Protein 4QOB (pdb70)

Nearest PDB structures (foldseek):
  4qob-assembly2_B  TM=1.012E+00  e=6.202E-13  Homo sapiens
  7e5b-assembly2_C  TM=9.188E-01  e=1.631E-07  Homo sapiens
  2n1f-assembly1_A  TM=9.005E-01  e=2.693E-07  Mus musculus
  2kn6-assembly1_A  TM=8.875E-01  e=9.175E-07  Homo sapiens
  2mpc-assembly1_A  TM=9.240E-01  e=3.245E-05  Homo sapiens

Secondary structure (DSSP, 8-state):
-HHHHHHHHHHTS-HHHHHHHHHHHTT----TT--PPPHHHHHT--HHHHHHHHHHHH-HHHHHHHHHHHHHHTT-HHHHHHHHHH-/-HHHHHHHHHHTS-HHHHHHHHHHHTT----TT--PPPHHHHHT--HHHHHHHHHHHH-HHHHHHHHHHHHHHTT-TTHHHHHHH--

Foldseek 3Di:
DLLVLQLVLLVPADVVSNLQLLVVLQVDDDDPPFDGDDSVVSVPDDSNRNSVVLCVRQNRPRSLVSSLVSCVVVVVVVSSVSSVVVD/DLLVLQLVLLVPDDVVVNLVLLVLLQVDDDDPPFDGDDSVVSVVADSNRNSVVLCVRPNRPVSLVSSLVSCVVVVHVSSVSSVVVVD

InterPro domains:
  IPR004020 DAPIN domain [PF02758] (8-81)
  IPR004020 DAPIN domain [PS50824] (1-89)
  IPR004020 DAPIN domain [SM01289] (4-87)
  IPR011029 Death-like domain superfamily [G3DSA:1.10.533.10] (1-89)
  IPR011029 Death-like domain superfamily [SSF47986] (1-87)

CATH classification: 1.10.533.10

B-factor: mean 37.68, std 18.4, range [11.7, 105.7]

Radius of gyration: 18.03 Å; Cα contacts (8 Å, |Δi|>4): 147; chains: 2; bounding box: 40×28×50 Å

Organism: Homo sapiens (NCBI:txid9606)

Sequence (174 aa):
TKREAILKVLENLTPEELKKFKMKLGTVPLREGFERIPRGALGQLDIVDLTDKLVASYYEDYAAELVVAVLRDMRMLEEAARLQRAATKREAILKVLENLTPEELKKFKMKLGTVPLREGFERIPRGALGQLDIVDLTDKLVASYYEDYAAELVVAVLRDMRMLEEAARLQRAA

Structure (mmCIF, N/CA/C/O backbone):
data_4QOB
#
_entry.id   4QOB
#
_cell.length_a   94.458
_cell.length_b   94.458
_cell.length_c   94.458
_cell.angle_alpha   90.00
_cell.angle_beta   90.00
_cell.angle_gamma   90.00
#
_symmetry.space_group_name_H-M   'P 21 3'
#
loop_
_entity.id
_entity.type
_entity.pdbx_description
1 polymer 'Pyrin domain-containing protein 1'
2 water water
#
loop_
_atom_site.group_PDB
_atom_site.id
_atom_site.type_symbol
_atom_site.label_atom_id
_atom_site.label_alt_id
_atom_site.label_comp_id
_atom_site.label_asym_id
_atom_site.label_entity_id
_atom_site.label_seq_id
_atom_site.pdbx_PDB_ins_code
_atom_site.Cartn_x
_atom_site.Cartn_y
_atom_site.Cartn_z
_atom_site.occupancy
_atom_site.B_iso_or_equiv
_atom_site.auth_seq_id
_atom_site.auth_comp_id
_atom_site.auth_asym_id
_atom_site.auth_atom_id
_atom_site.pdbx_PDB_model_num
ATOM 1 N N . THR A 1 3 ? -5.615 2.293 8.950 1.00 48.91 3 THR A N 1
ATOM 2 C CA . THR A 1 3 ? -5.969 3.638 9.503 1.00 52.00 3 THR A CA 1
ATOM 3 C C . THR A 1 3 ? -6.418 4.674 8.461 1.00 49.74 3 THR A C 1
ATOM 4 O O . THR A 1 3 ? -6.954 5.713 8.846 1.00 50.81 3 THR A O 1
ATOM 8 N N . LYS A 1 4 ? -6.243 4.405 7.167 1.00 48.66 4 LYS A N 1
ATOM 9 C CA . LYS A 1 4 ? -7.047 5.109 6.126 1.00 43.64 4 LYS A CA 1
ATOM 10 C C . LYS A 1 4 ? -8.440 4.480 5.991 1.00 36.73 4 LYS A C 1
ATOM 11 O O . LYS A 1 4 ? -9.412 5.160 5.725 1.00 38.26 4 LYS A O 1
ATOM 17 N N . ARG A 1 5 ? -8.532 3.178 6.199 1.00 31.99 5 ARG A N 1
ATOM 18 C CA . ARG A 1 5 ? -9.809 2.487 6.255 1.00 31.03 5 ARG A CA 1
ATOM 19 C C . ARG A 1 5 ? -10.774 3.055 7.328 1.00 29.07 5 ARG A C 1
ATOM 20 O O . ARG A 1 5 ? -11.926 3.335 7.043 1.00 24.57 5 ARG A O 1
ATOM 28 N N . GLU A 1 6 ? -10.270 3.255 8.545 1.00 32.37 6 GLU A N 1
ATOM 29 C CA . GLU A 1 6 ? -11.049 3.828 9.672 1.00 33.47 6 GLU A CA 1
ATOM 30 C C . GLU A 1 6 ? -11.391 5.303 9.429 1.00 28.10 6 GLU A C 1
ATOM 31 O O . GLU A 1 6 ? -12.473 5.773 9.744 1.00 28.53 6 GLU A O 1
ATOM 37 N N . ALA A 1 7 ? -10.465 6.026 8.830 1.00 26.37 7 ALA A N 1
ATOM 38 C CA . ALA A 1 7 ? -10.707 7.408 8.367 1.00 25.69 7 ALA A CA 1
ATOM 39 C C . ALA A 1 7 ? -11.871 7.557 7.377 1.00 24.78 7 ALA A C 1
ATOM 40 O O . ALA A 1 7 ? -12.738 8.420 7.533 1.00 25.73 7 ALA A O 1
ATOM 42 N N . ILE A 1 8 ? -11.904 6.713 6.361 1.00 22.95 8 ILE A N 1
ATOM 43 C CA . ILE A 1 8 ? -13.043 6.702 5.462 1.00 23.11 8 ILE A CA 1
ATOM 44 C C . ILE A 1 8 ? -14.305 6.403 6.210 1.00 23.08 8 ILE A C 1
ATOM 45 O O . ILE A 1 8 ? -15.333 7.015 5.988 1.00 22.84 8 ILE A O 1
ATOM 50 N N . LEU A 1 9 ? -14.217 5.442 7.103 1.00 26.87 9 LEU A N 1
ATOM 51 C CA . LEU A 1 9 ? -15.394 4.954 7.844 1.00 30.84 9 LEU A CA 1
ATOM 52 C C . LEU A 1 9 ? -16.019 6.046 8.697 1.00 33.53 9 LEU A C 1
ATOM 53 O O . LEU A 1 9 ? -17.221 6.279 8.665 1.00 28.88 9 LEU A O 1
ATOM 58 N N . LYS A 1 10 ? -15.165 6.705 9.471 1.00 39.36 10 LYS A N 1
ATOM 59 C CA . LYS A 1 10 ? -15.615 7.738 10.381 1.00 45.85 10 LYS A CA 1
ATOM 60 C C . LYS A 1 10 ? -16.350 8.783 9.575 1.00 42.41 10 LYS A C 1
ATOM 61 O O . LYS A 1 10 ? -17.524 9.099 9.817 1.00 41.13 10 LYS A O 1
ATOM 67 N N . VAL A 1 11 ? -15.662 9.271 8.559 1.00 38.95 11 VAL A N 1
ATOM 68 C CA . VAL A 1 11 ? -16.191 10.355 7.778 1.00 37.04 11 VAL A CA 1
ATOM 69 C C . VAL A 1 11 ? -17.508 9.977 7.138 1.00 36.53 11 VAL A C 1
ATOM 70 O O . VAL A 1 11 ? -18.422 10.772 7.106 1.00 39.59 11 VAL A O 1
ATOM 74 N N . LEU A 1 12 ? -17.618 8.759 6.638 1.00 36.64 12 LEU A N 1
ATOM 75 C CA . LEU A 1 12 ? -18.875 8.325 6.052 1.00 37.41 12 LEU A CA 1
ATOM 76 C C . LEU A 1 12 ? -19.993 8.252 7.084 1.00 38.84 12 LEU A C 1
ATOM 77 O O . LEU A 1 12 ? -21.170 8.482 6.769 1.00 36.52 12 LEU A O 1
ATOM 82 N N . GLU A 1 13 ? -19.616 7.901 8.310 1.00 42.40 13 GLU A N 1
ATOM 83 C CA . GLU A 1 13 ? -20.569 7.712 9.386 1.00 44.84 13 GLU A CA 1
ATOM 84 C C . GLU A 1 13 ? -21.145 9.059 9.822 1.00 45.33 13 GLU A C 1
ATOM 85 O O . GLU A 1 13 ? -22.289 9.115 10.248 1.00 40.29 13 GLU A O 1
ATOM 91 N N . ASN A 1 14 ? -20.362 10.136 9.671 1.00 44.82 14 ASN A N 1
ATOM 92 C CA . ASN A 1 14 ? -20.868 11.513 9.831 1.00 43.59 14 ASN A CA 1
ATOM 93 C C . ASN A 1 14 ? -21.915 11.981 8.821 1.00 41.03 14 ASN A C 1
ATOM 94 O O . ASN A 1 14 ? -22.330 13.110 8.900 1.00 42.11 14 ASN A O 1
ATOM 99 N N . LEU A 1 15 ? -22.321 11.188 7.845 1.00 41.68 15 LEU A N 1
ATOM 100 C CA . LEU A 1 15 ? -23.206 11.732 6.818 1.00 42.48 15 LEU A CA 1
ATOM 101 C C . LEU A 1 15 ? -24.626 11.454 7.187 1.00 41.20 15 LEU A C 1
ATOM 102 O O . LEU A 1 15 ? -24.911 10.398 7.680 1.00 40.25 15 LEU A O 1
ATOM 107 N N . THR A 1 16 ? -25.526 12.382 6.902 1.00 44.30 16 THR A N 1
ATOM 108 C CA . THR A 1 16 ? -26.946 12.119 7.114 1.00 49.45 16 THR A CA 1
ATOM 109 C C . THR A 1 16 ? -27.246 11.042 6.109 1.00 48.24 16 THR A C 1
ATOM 110 O O . THR A 1 16 ? -26.525 10.922 5.145 1.00 45.11 16 THR A O 1
ATOM 114 N N . PRO A 1 17 ? -28.301 10.246 6.328 1.00 52.64 17 PRO A N 1
ATOM 115 C CA . PRO A 1 17 ? -28.568 9.161 5.360 1.00 54.23 17 PRO A CA 1
ATOM 116 C C . PRO A 1 17 ? -28.941 9.683 3.972 1.00 57.10 17 PRO A C 1
ATOM 117 O O . PRO A 1 17 ? -28.945 8.922 2.987 1.00 54.71 17 PRO A O 1
ATOM 121 N N . GLU A 1 18 ? -29.258 10.972 3.899 1.00 57.56 18 GLU A N 1
ATOM 122 C CA . GLU A 1 18 ? -29.581 11.591 2.629 1.00 63.45 18 GLU A CA 1
ATOM 123 C C . GLU A 1 18 ? -28.272 11.974 1.977 1.00 56.49 18 GLU A C 1
ATOM 124 O O . GLU A 1 18 ? -28.066 11.783 0.794 1.00 51.23 18 GLU A O 1
ATOM 130 N N . GLU A 1 19 ? -27.368 12.505 2.779 1.00 54.22 19 GLU A N 1
ATOM 131 C CA . GLU A 1 19 ? -26.058 12.851 2.287 1.00 54.37 19 GLU A CA 1
ATOM 132 C C . GLU A 1 19 ? -25.314 11.605 1.804 1.00 57.04 19 GLU A C 1
ATOM 133 O O . GLU A 1 19 ? -24.410 11.695 0.971 1.00 57.05 19 GLU A O 1
ATOM 139 N N . LEU A 1 20 ? -25.714 10.446 2.323 1.00 54.29 20 LEU A N 1
ATOM 140 C CA . LEU A 1 20 ? -25.050 9.203 2.022 1.00 49.17 20 LEU A CA 1
ATOM 141 C C . LEU A 1 20 ? -25.537 8.716 0.690 1.00 46.75 20 LEU A C 1
ATOM 142 O O . LEU A 1 20 ? -24.750 8.578 -0.222 1.00 53.69 20 LEU A O 1
ATOM 147 N N . LYS A 1 21 ? -26.831 8.486 0.551 1.00 46.02 21 LYS A N 1
ATOM 148 C CA . LYS A 1 21 ? -27.350 8.061 -0.733 1.00 46.75 21 LYS A CA 1
ATOM 149 C C . LYS A 1 21 ? -26.725 8.907 -1.839 1.00 44.74 21 LYS A C 1
ATOM 150 O O . LYS A 1 21 ? -26.333 8.385 -2.880 1.00 44.14 21 LYS A O 1
ATOM 156 N N . LYS A 1 22 ? -26.598 10.208 -1.612 1.00 42.46 22 LYS A N 1
ATOM 157 C CA . LYS A 1 22 ? -26.099 11.069 -2.665 1.00 45.20 22 LYS A CA 1
ATOM 158 C C . LYS A 1 22 ? -24.642 10.741 -2.933 1.00 40.65 22 LYS A C 1
ATOM 159 O O . LYS A 1 22 ? -24.237 10.620 -4.084 1.00 39.72 22 LYS A O 1
ATOM 165 N N . PHE A 1 23 ? -23.877 10.575 -1.857 1.00 36.87 23 PHE A N 1
ATOM 166 C CA . PHE A 1 23 ? -22.478 10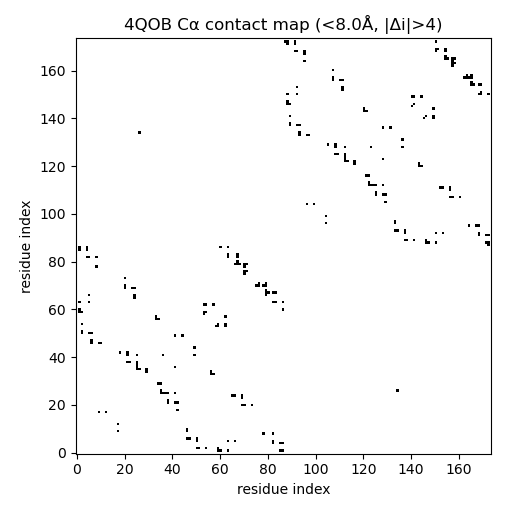.226 -1.941 1.00 32.79 23 PHE A CA 1
ATOM 167 C C . PHE A 1 23 ? -22.285 8.930 -2.710 1.00 34.58 23 PHE A C 1
ATOM 168 O O . PHE A 1 23 ? -21.440 8.839 -3.595 1.00 30.86 23 PHE A O 1
ATOM 176 N N . LYS A 1 24 ? -23.064 7.926 -2.346 1.00 34.01 24 LYS A N 1
ATOM 177 C CA . LYS A 1 24 ? -22.986 6.663 -3.015 1.00 38.31 24 LYS A CA 1
ATOM 178 C C . LYS A 1 24 ? -23.371 6.795 -4.463 1.00 39.88 24 LYS A C 1
ATOM 179 O O . LYS A 1 24 ? -22.777 6.163 -5.337 1.00 41.20 24 LYS A O 1
ATOM 185 N N . MET A 1 25 ? -24.381 7.604 -4.737 1.00 43.55 25 MET A N 1
ATOM 186 C CA . MET A 1 25 ? -24.903 7.636 -6.088 1.00 42.57 25 MET A CA 1
ATOM 187 C C . MET A 1 25 ? -23.867 8.260 -6.976 1.00 39.44 25 MET A C 1
ATOM 188 O O . MET A 1 25 ? -23.586 7.757 -8.058 1.00 34.12 25 MET A O 1
ATOM 193 N N . LYS A 1 26 ? -23.219 9.312 -6.508 1.00 38.69 26 LYS A N 1
ATOM 194 C CA . LYS A 1 26 ? -22.257 9.919 -7.395 1.00 39.44 26 LYS A CA 1
ATOM 195 C C . LYS A 1 26 ? -20.872 9.254 -7.454 1.00 35.97 26 LYS A C 1
ATOM 196 O O . LYS A 1 26 ? -20.198 9.290 -8.475 1.00 36.78 26 LYS A O 1
ATOM 202 N N . LEU A 1 27 ? -20.479 8.574 -6.408 1.00 35.86 27 LEU A N 1
ATOM 203 C CA . LEU A 1 27 ? -19.275 7.758 -6.465 1.00 35.59 27 LEU A CA 1
ATOM 204 C C . LEU A 1 27 ? -19.398 6.710 -7.549 1.00 32.72 27 LEU A C 1
ATOM 205 O O . LEU A 1 27 ? -18.425 6.359 -8.206 1.00 33.55 27 LEU A O 1
ATOM 210 N N . GLY A 1 28 ? -20.605 6.213 -7.735 1.00 27.64 28 GLY A N 1
ATOM 211 C CA . GLY A 1 28 ? -20.829 5.221 -8.741 1.00 24.44 28 GLY A CA 1
ATOM 212 C C . GLY A 1 28 ? -20.727 5.741 -10.143 1.00 22.40 28 GLY A C 1
ATOM 213 O O . GLY A 1 28 ? -20.879 4.978 -11.071 1.00 24.33 28 GLY A O 1
ATOM 214 N N . THR A 1 29 ? -20.479 7.023 -10.342 1.00 19.72 29 THR A N 1
ATOM 215 C CA . THR A 1 29 ? -20.272 7.500 -11.704 1.00 18.85 29 THR A CA 1
ATOM 216 C C . THR A 1 29 ? -18.870 8.050 -11.956 1.00 18.09 29 THR A C 1
ATOM 217 O O . THR A 1 29 ? -18.582 8.573 -13.018 1.00 19.09 29 THR A O 1
ATOM 221 N N . VAL A 1 30 ? -17.994 7.967 -10.984 1.00 16.70 30 VAL A N 1
ATOM 222 C CA . VAL A 1 30 ? -16.735 8.574 -11.149 1.00 16.18 30 VAL A CA 1
ATOM 223 C C . VAL A 1 30 ? -15.915 7.720 -12.089 1.00 16.62 30 VAL A C 1
ATOM 224 O O . VAL A 1 30 ? -15.867 6.507 -11.944 1.00 16.40 30 VAL A O 1
ATOM 228 N N . PRO A 1 31 ? -15.262 8.354 -13.067 1.00 16.86 31 PRO A N 1
ATOM 229 C CA . PRO A 1 31 ? -14.386 7.545 -13.918 1.00 16.40 31 PRO A CA 1
ATOM 230 C C . PRO A 1 31 ? -13.123 7.150 -13.166 1.00 15.90 31 PRO A C 1
ATOM 231 O O . PRO A 1 31 ? -12.687 7.863 -12.264 1.00 15.26 31 PRO A O 1
ATOM 235 N N . LEU A 1 32 ? -12.531 6.034 -13.573 1.00 15.34 32 LEU A N 1
ATOM 236 C CA . LEU A 1 32 ? -11.461 5.390 -12.818 1.00 14.23 32 LEU A CA 1
ATOM 237 C C . LEU A 1 32 ? -10.228 5.168 -13.665 1.00 13.80 32 LEU A C 1
ATOM 238 O O . LEU A 1 32 ? -10.320 4.985 -14.870 1.00 13.74 32 LEU A O 1
ATOM 243 N N . ARG A 1 33 ? -9.075 5.173 -13.010 1.00 13.61 33 ARG A N 1
ATOM 244 C CA . ARG A 1 33 ? -7.835 4.797 -13.619 1.00 13.81 33 ARG A CA 1
ATOM 245 C C . ARG A 1 33 ? -7.980 3.460 -14.272 1.00 13.97 33 ARG A C 1
ATOM 246 O O . ARG A 1 33 ? -8.714 2.604 -13.813 1.00 14.96 33 ARG A O 1
ATOM 254 N N . GLU A 1 34 ? -7.285 3.294 -15.367 1.00 14.36 34 GLU A N 1
ATOM 255 C CA . GLU A 1 34 ? -7.220 2.038 -16.073 1.00 14.99 34 GLU A CA 1
ATOM 256 C C . GLU A 1 34 ? -6.845 0.874 -15.183 1.00 14.40 34 GLU A C 1
ATOM 257 O O . GLU A 1 34 ? -5.835 0.907 -14.448 1.00 13.35 34 GLU A O 1
ATOM 263 N N . GLY A 1 35 ? -7.623 -0.188 -15.339 1.00 14.59 35 GLY A N 1
ATOM 264 C CA . GLY A 1 35 ? -7.400 -1.454 -14.667 1.00 15.16 35 GLY A CA 1
ATOM 265 C C . GLY A 1 35 ? -8.310 -1.611 -13.457 1.00 16.82 35 GLY A C 1
ATOM 266 O O . GLY A 1 35 ? -8.294 -2.649 -12.789 1.00 16.47 35 GLY A O 1
ATOM 267 N N . PHE A 1 36 ? -9.079 -0.567 -13.141 1.00 18.17 36 PHE A N 1
ATOM 268 C CA . PHE A 1 36 ? -10.012 -0.641 -12.055 1.00 19.33 36 PHE A CA 1
ATOM 269 C C . PHE A 1 36 ? -11.390 -0.644 -12.617 1.00 22.37 36 PHE A C 1
ATOM 270 O O . 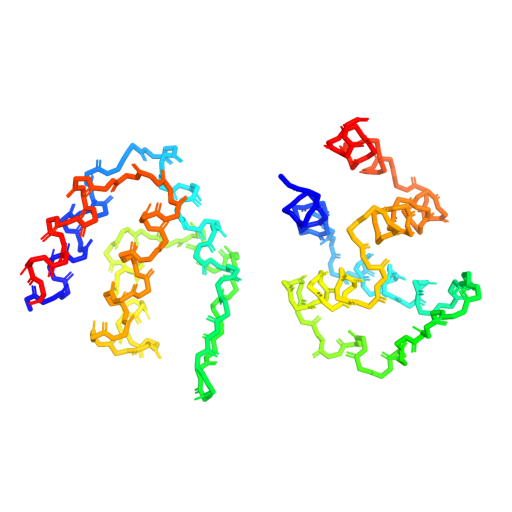PHE A 1 36 ? -11.632 -0.069 -13.674 1.00 24.15 36 PHE A O 1
ATOM 278 N N . GLU A 1 37 ? -12.297 -1.273 -11.888 1.00 26.90 37 GLU A N 1
ATOM 279 C CA . GLU A 1 37 ? -13.660 -1.468 -12.348 1.00 29.99 37 GLU A CA 1
ATOM 280 C C . GLU A 1 37 ? -14.669 -0.745 -11.445 1.00 27.25 37 GLU A C 1
ATOM 281 O O . GLU A 1 37 ? -14.471 -0.652 -10.228 1.00 23.42 37 GLU A O 1
ATOM 287 N N . ARG A 1 38 ? -15.730 -0.197 -12.045 1.00 26.22 38 ARG A N 1
ATOM 288 C CA . ARG A 1 38 ? -16.789 0.386 -11.255 1.00 25.35 38 ARG A CA 1
ATOM 289 C C . ARG A 1 38 ? -17.545 -0.707 -10.590 1.00 26.15 38 ARG A C 1
ATOM 290 O O . ARG A 1 38 ? -17.596 -1.831 -11.062 1.00 27.83 38 ARG A O 1
ATOM 298 N N . ILE A 1 39 ? -18.084 -0.368 -9.442 1.00 27.40 39 ILE A N 1
ATOM 299 C CA . ILE A 1 39 ? -19.013 -1.202 -8.741 1.00 27.38 39 ILE A CA 1
ATOM 300 C C . ILE A 1 39 ? -20.384 -0.763 -9.180 1.00 26.77 39 ILE A C 1
ATOM 301 O O . ILE A 1 39 ? -20.709 0.394 -9.096 1.00 24.29 39 ILE A O 1
ATOM 306 N N . PRO A 1 40 ? -21.186 -1.687 -9.672 1.00 31.92 40 PRO A N 1
ATOM 307 C CA . PRO A 1 40 ? -22.533 -1.257 -10.058 1.00 35.52 40 PRO A CA 1
ATOM 308 C C . PRO A 1 40 ? -23.322 -0.615 -8.889 1.00 40.96 40 PRO A C 1
ATOM 309 O O . PRO A 1 40 ? -23.276 -1.112 -7.745 1.00 40.87 40 PRO A O 1
ATOM 313 N N . ARG A 1 41 ? -24.026 0.483 -9.208 1.00 45.39 41 ARG A N 1
ATOM 314 C CA . ARG A 1 41 ? -24.852 1.267 -8.263 1.00 46.16 41 ARG A CA 1
ATOM 315 C C . ARG A 1 41 ? -25.866 0.470 -7.413 1.00 45.93 41 ARG A C 1
ATOM 316 O O . ARG A 1 41 ? -26.194 0.878 -6.285 1.00 45.94 41 ARG A O 1
ATOM 324 N N . GLY A 1 42 ? -26.344 -0.648 -7.944 1.00 43.49 42 GLY A N 1
ATOM 325 C CA . GLY A 1 42 ? -27.265 -1.511 -7.222 1.00 47.17 42 GLY A CA 1
ATOM 326 C C . GLY A 1 42 ? -26.579 -2.202 -6.075 1.00 51.26 42 GLY A C 1
ATOM 327 O O . GLY A 1 42 ? -27.012 -2.119 -4.915 1.00 56.40 42 GLY A O 1
ATOM 328 N N . ALA A 1 43 ? -25.493 -2.889 -6.402 1.00 52.54 43 ALA A N 1
ATOM 329 C CA . ALA A 1 43 ? -24.661 -3.548 -5.406 1.00 47.38 43 ALA A CA 1
ATOM 330 C C . ALA A 1 43 ? -24.237 -2.520 -4.354 1.00 44.44 43 ALA A C 1
ATOM 331 O O . ALA A 1 43 ? -24.259 -2.753 -3.149 1.00 42.42 43 ALA A O 1
ATOM 333 N N . LEU A 1 44 ? -23.891 -1.351 -4.843 1.00 41.88 44 LEU A N 1
ATOM 334 C CA . LEU A 1 44 ? -23.472 -0.280 -3.982 1.00 43.23 44 LEU A CA 1
ATOM 335 C C . LEU A 1 44 ? -24.538 0.058 -2.946 1.00 41.80 44 LEU A C 1
ATOM 336 O O . LEU A 1 44 ? -24.219 0.291 -1.786 1.00 40.53 44 LEU A O 1
ATOM 341 N N . GLY A 1 45 ? -25.799 0.055 -3.375 1.00 43.64 45 GLY A N 1
ATOM 342 C CA . GLY A 1 45 ? -26.909 0.562 -2.575 1.00 40.67 45 GLY A CA 1
A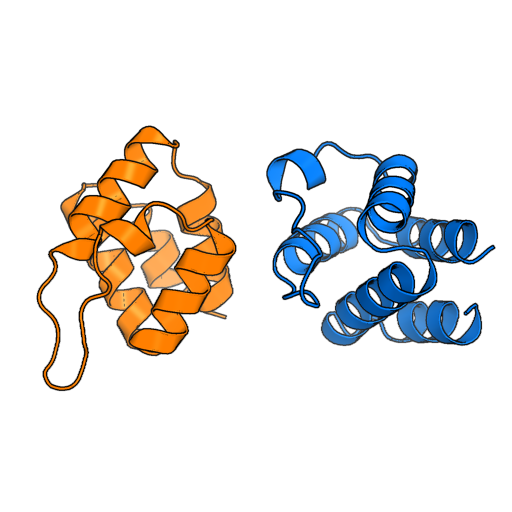TOM 343 C C . GLY A 1 45 ? -27.247 -0.321 -1.403 1.00 39.26 45 GLY A C 1
ATOM 344 O O . GLY A 1 45 ? -27.522 0.154 -0.323 1.00 39.57 45 GLY A O 1
ATOM 345 N N . GLN A 1 46 ? -27.207 -1.618 -1.602 1.00 40.06 46 GLN A N 1
ATOM 346 C CA . GLN A 1 46 ? -27.428 -2.511 -0.494 1.00 42.70 46 GLN A CA 1
ATOM 347 C C . GLN A 1 46 ? -26.145 -2.814 0.299 1.00 40.43 46 GLN A C 1
ATOM 348 O O . GLN A 1 46 ? -25.920 -3.938 0.704 1.00 39.52 46 GLN A O 1
ATOM 354 N N . LEU A 1 47 ? -25.305 -1.810 0.532 1.00 39.77 47 LEU A N 1
ATOM 355 C CA . LEU A 1 47 ? -24.083 -1.996 1.336 1.00 37.75 47 LEU A CA 1
ATOM 356 C C . LEU A 1 47 ? -24.112 -1.045 2.521 1.00 36.11 47 LEU A C 1
ATOM 357 O O . LEU A 1 47 ? -24.262 0.165 2.344 1.00 35.10 47 LEU A O 1
ATOM 362 N N . ASP A 1 48 ? -23.963 -1.586 3.720 1.00 32.93 48 ASP A N 1
ATOM 363 C CA . ASP A 1 48 ? -23.765 -0.756 4.893 1.00 34.20 48 ASP A CA 1
ATOM 364 C C . ASP A 1 48 ? -22.401 -0.035 4.851 1.00 31.18 48 ASP A C 1
ATOM 365 O O . ASP A 1 48 ? -21.520 -0.337 4.051 1.00 30.09 48 ASP A O 1
ATOM 370 N N . ILE A 1 49 ? -22.229 0.887 5.775 1.00 29.79 49 ILE A N 1
ATOM 371 C CA . ILE A 1 49 ? -21.120 1.804 5.743 1.00 30.33 49 ILE A CA 1
ATOM 372 C C . ILE A 1 49 ? -19.797 1.073 5.795 1.00 27.91 49 ILE A C 1
ATOM 373 O O . ILE A 1 49 ? -18.820 1.495 5.200 1.00 27.11 49 ILE A O 1
ATOM 378 N N . VAL A 1 50 ? -19.765 -0.005 6.551 1.00 26.02 50 VAL A N 1
ATOM 379 C CA . VAL A 1 50 ? -18.521 -0.666 6.853 1.00 23.77 50 VAL A CA 1
ATOM 380 C C . VAL A 1 50 ? -18.147 -1.468 5.625 1.00 23.03 50 VAL A C 1
ATOM 381 O O . VAL A 1 50 ? -16.988 -1.470 5.229 1.00 21.33 50 VAL A O 1
ATOM 385 N N . ASP A 1 51 ? -19.136 -2.157 5.053 1.00 21.98 51 ASP A N 1
ATOM 386 C CA . ASP A 1 51 ? -18.910 -2.942 3.864 1.00 23.33 51 ASP A CA 1
ATOM 387 C C . ASP A 1 51 ? -18.624 -2.061 2.669 1.00 22.75 51 ASP A C 1
ATOM 388 O O . ASP A 1 51 ? -17.869 -2.402 1.803 1.00 24.90 51 ASP A O 1
ATOM 393 N N . LEU A 1 52 ? -19.252 -0.916 2.616 1.00 23.78 52 LEU A N 1
ATOM 394 C CA . LEU A 1 52 ? -18.975 0.036 1.589 1.00 23.69 52 LEU A CA 1
ATOM 395 C C . LEU A 1 52 ? -17.516 0.421 1.695 1.00 22.07 52 LEU A C 1
ATOM 396 O O . LEU A 1 52 ? -16.797 0.458 0.740 1.00 23.76 52 LEU A O 1
ATOM 401 N N . THR A 1 53 ? -17.068 0.703 2.893 1.00 20.40 53 THR A N 1
ATOM 402 C CA . THR A 1 53 ? -15.733 1.185 3.071 1.00 19.20 53 THR A CA 1
ATOM 403 C C . THR A 1 53 ? -14.726 0.145 2.620 1.00 17.85 53 THR A C 1
ATOM 404 O O . THR A 1 53 ? -13.868 0.433 1.804 1.00 17.19 53 THR A O 1
ATOM 408 N N . ASP A 1 54 ? -14.891 -1.074 3.097 1.00 17.00 54 ASP A N 1
ATOM 409 C CA . ASP A 1 54 ? -14.034 -2.186 2.723 1.00 16.79 54 ASP A CA 1
ATOM 410 C C . ASP A 1 54 ? -14.075 -2.520 1.275 1.00 16.30 54 ASP A C 1
ATOM 411 O O . ASP A 1 54 ? -13.051 -2.835 0.671 1.00 14.98 54 ASP A O 1
ATOM 416 N N . LYS A 1 55 ? -15.261 -2.471 0.710 1.00 15.91 55 LYS A N 1
ATOM 417 C CA . LYS A 1 55 ? -15.378 -2.785 -0.678 1.00 16.60 55 LYS A CA 1
ATOM 418 C C . LYS A 1 55 ? -14.585 -1.780 -1.517 1.00 16.68 55 LYS A C 1
ATOM 419 O O . LYS A 1 55 ? -13.934 -2.164 -2.499 1.00 16.42 55 LYS A O 1
ATOM 425 N N . LEU A 1 56 ? -14.604 -0.502 -1.139 1.00 15.84 56 LEU A N 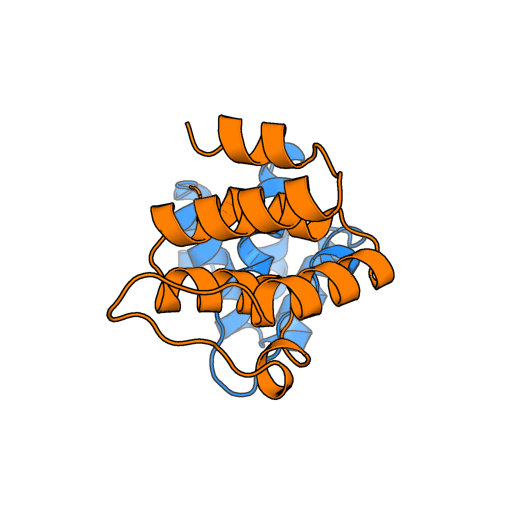1
ATOM 426 C CA . LEU A 1 56 ? -13.803 0.460 -1.880 1.00 16.00 56 LEU A CA 1
ATOM 427 C C . LEU A 1 56 ? -12.338 0.185 -1.770 1.00 16.07 56 LEU A C 1
ATOM 428 O O . LEU A 1 56 ? -11.617 0.258 -2.764 1.00 16.39 56 LEU A O 1
ATOM 433 N N . VAL A 1 57 ? -11.894 -0.082 -0.547 1.00 15.93 57 VAL A N 1
ATOM 434 C CA . VAL A 1 57 ? -10.510 -0.400 -0.305 1.00 15.69 57 VAL A CA 1
ATOM 435 C C . VAL A 1 57 ? -10.111 -1.715 -1.022 1.00 15.55 57 VAL A C 1
ATOM 436 O O . VAL A 1 57 ? -9.016 -1.840 -1.464 1.00 15.64 57 VAL A O 1
ATOM 440 N N . ALA A 1 58 ? -10.991 -2.701 -1.116 1.00 15.86 58 ALA A N 1
ATOM 441 C CA . ALA A 1 58 ? -10.650 -3.935 -1.825 1.00 15.85 58 ALA A CA 1
ATOM 442 C C . ALA A 1 58 ? -10.545 -3.634 -3.295 1.00 16.02 58 ALA A C 1
ATOM 443 O O . ALA A 1 58 ? -9.674 -4.177 -3.954 1.00 15.36 58 ALA A O 1
ATOM 445 N N . SER A 1 59 ? -11.443 -2.804 -3.810 1.00 16.15 59 SER A N 1
ATOM 446 C CA . SER A 1 59 ? -11.480 -2.574 -5.241 1.00 17.35 59 SER A CA 1
ATOM 447 C C . SER A 1 59 ? -10.339 -1.677 -5.745 1.00 18.01 59 SER A C 1
ATOM 448 O O . SER A 1 59 ? -9.724 -1.956 -6.796 1.00 19.05 59 SER A O 1
ATOM 451 N N . TYR A 1 60 ? -10.069 -0.614 -4.994 1.00 16.99 60 TYR A N 1
ATOM 452 C CA . TYR A 1 60 ? -9.207 0.474 -5.451 1.00 16.41 60 TYR A CA 1
ATOM 453 C C . TYR A 1 60 ? -7.922 0.660 -4.673 1.00 16.59 60 TYR A C 1
ATOM 454 O O . TYR A 1 60 ? -7.093 1.416 -5.073 1.00 15.58 60 TYR A O 1
ATOM 463 N N . TYR A 1 61 ? -7.751 -0.068 -3.577 1.00 19.21 61 TYR A N 1
ATOM 464 C CA . TYR A 1 61 ? -6.640 0.094 -2.623 1.00 20.93 61 TYR A CA 1
ATOM 465 C C . TYR A 1 61 ? -6.802 1.367 -1.805 1.00 21.29 61 TYR A C 1
ATOM 466 O O . TYR A 1 61 ? -7.541 2.276 -2.165 1.00 21.95 61 TYR A O 1
ATOM 475 N N . GLU A 1 62 ? -6.082 1.421 -0.703 1.00 22.96 62 GLU A N 1
ATOM 476 C CA . GLU A 1 62 ? -6.372 2.355 0.368 1.00 25.07 62 GLU A CA 1
ATOM 477 C C . GLU A 1 62 ? -6.178 3.809 -0.072 1.00 22.46 62 GLU A C 1
ATOM 478 O O . GLU A 1 62 ? -6.993 4.656 0.230 1.00 18.96 62 GLU A O 1
ATOM 484 N N . ASP A 1 63 ? -5.105 4.077 -0.804 1.00 23.46 63 ASP A N 1
ATOM 485 C CA . ASP A 1 63 ? -4.764 5.451 -1.151 1.00 24.46 63 ASP A CA 1
ATOM 486 C C . ASP A 1 63 ? -5.749 6.010 -2.171 1.00 22.31 63 ASP A C 1
ATOM 487 O O . ASP A 1 63 ? -6.409 7.047 -1.930 1.00 20.70 63 ASP A O 1
ATOM 492 N N . TYR A 1 64 ? -5.942 5.244 -3.243 1.00 19.59 64 TYR A N 1
ATOM 493 C CA . TYR A 1 64 ? -6.890 5.600 -4.285 1.00 18.16 64 TYR A CA 1
ATOM 494 C C . TYR A 1 64 ? -8.310 5.714 -3.773 1.00 18.15 64 TYR A C 1
ATOM 495 O O . TYR A 1 64 ? -9.066 6.604 -4.159 1.00 18.47 64 TYR A O 1
ATOM 504 N N . ALA A 1 65 ? -8.682 4.794 -2.908 1.00 18.09 65 ALA A N 1
ATOM 505 C CA . ALA A 1 65 ? -10.012 4.788 -2.393 1.00 18.14 65 ALA A CA 1
ATOM 506 C C . ALA A 1 65 ? -10.237 6.099 -1.615 1.00 18.86 65 ALA A C 1
ATOM 507 O O . ALA A 1 65 ? -11.308 6.695 -1.665 1.00 18.25 65 ALA A O 1
ATOM 509 N N . ALA A 1 66 ? -9.211 6.562 -0.916 1.00 19.55 66 ALA A N 1
ATOM 510 C CA . ALA A 1 66 ? -9.354 7.775 -0.158 1.00 20.91 66 ALA A CA 1
ATOM 511 C C . ALA A 1 66 ? -9.400 8.960 -1.093 1.00 22.15 66 ALA A C 1
ATOM 512 O O . ALA A 1 66 ? -10.202 9.861 -0.910 1.00 22.86 66 ALA A O 1
ATOM 514 N N . GLU A 1 67 ? -8.568 8.947 -2.125 1.00 22.91 67 GLU A N 1
ATOM 515 C CA . GLU A 1 67 ? -8.631 10.008 -3.128 1.00 23.55 67 GLU A CA 1
ATOM 516 C C . GLU A 1 67 ? -10.013 10.090 -3.739 1.00 21.83 67 GLU A C 1
ATOM 517 O O . GLU A 1 67 ? -10.616 11.162 -3.842 1.00 21.82 67 GLU A O 1
ATOM 523 N N . LEU A 1 68 ? -10.537 8.951 -4.108 1.00 18.49 68 LEU A N 1
ATOM 524 C CA . LEU A 1 68 ? -11.825 8.952 -4.671 1.00 18.01 68 LEU A CA 1
ATOM 525 C C . LEU A 1 68 ? -12.844 9.633 -3.757 1.00 19.02 68 LEU A C 1
ATOM 526 O O . LEU A 1 68 ? -13.625 10.482 -4.194 1.00 18.70 68 LEU A O 1
ATOM 531 N N . VAL A 1 69 ? -12.822 9.252 -2.483 1.00 19.92 69 VAL A N 1
ATOM 532 C CA . VAL A 1 69 ? -13.822 9.689 -1.505 1.00 19.93 69 VAL A CA 1
ATOM 533 C C . VAL A 1 69 ? -13.756 11.194 -1.275 1.00 19.64 69 VAL A C 1
ATOM 534 O O . VAL A 1 69 ? -14.751 11.902 -1.298 1.00 17.67 69 VAL A O 1
ATOM 538 N N . VAL A 1 70 ? -12.534 11.658 -1.073 1.00 20.06 70 VAL A N 1
ATOM 539 C CA . VAL A 1 70 ? -12.264 13.047 -0.951 1.00 21.39 70 VAL A CA 1
ATOM 540 C C . VAL A 1 70 ? -12.868 13.763 -2.126 1.00 23.14 70 VAL A C 1
ATOM 541 O O . VAL A 1 70 ? -13.504 14.775 -1.975 1.00 25.69 70 VAL A O 1
ATOM 545 N N . ALA A 1 71 ? -12.656 13.221 -3.310 1.00 24.43 71 ALA A N 1
ATOM 546 C CA . ALA A 1 71 ? -13.009 13.914 -4.505 1.00 23.53 71 ALA A CA 1
ATOM 547 C C . ALA A 1 71 ? -14.509 13.919 -4.556 1.00 24.32 71 ALA A C 1
ATOM 548 O O . ALA A 1 71 ? -15.092 1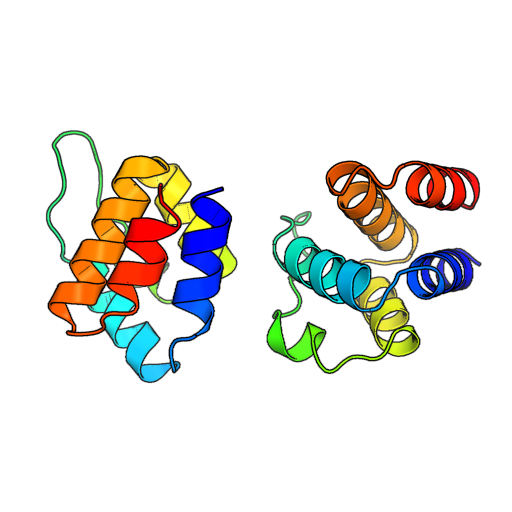4.956 -4.851 1.00 27.37 71 ALA A O 1
ATOM 550 N N . VAL A 1 72 ? -15.159 12.821 -4.222 1.00 22.35 72 VAL A N 1
ATOM 551 C CA . VAL A 1 72 ? -16.606 12.849 -4.332 1.00 23.71 72 VAL A CA 1
ATOM 552 C C . VAL A 1 72 ? -17.196 13.789 -3.295 1.00 28.20 72 VAL A C 1
ATOM 553 O O . VAL A 1 72 ? -18.207 14.442 -3.556 1.00 28.74 72 VAL A O 1
ATOM 557 N N . LEU A 1 73 ? -16.556 13.873 -2.130 1.00 31.07 73 LEU A N 1
ATOM 558 C CA . LEU A 1 73 ? -16.949 14.868 -1.141 1.00 33.02 73 LEU A CA 1
ATOM 559 C C . LEU A 1 73 ? -16.745 16.296 -1.646 1.00 36.76 73 LEU A C 1
ATOM 560 O O . LEU A 1 73 ? -17.722 17.020 -1.743 1.00 41.04 73 LEU A O 1
ATOM 565 N N . ARG A 1 74 ? -15.517 16.700 -1.983 1.00 37.30 74 ARG A N 1
ATOM 566 C CA . ARG A 1 74 ? -15.283 18.043 -2.577 1.00 38.13 74 ARG A CA 1
ATOM 567 C C . ARG A 1 74 ? -16.334 18.376 -3.642 1.00 39.93 74 ARG A C 1
ATOM 568 O O . ARG A 1 74 ? -16.968 19.418 -3.610 1.00 42.16 74 ARG A O 1
ATOM 576 N N . ASP A 1 75 ? -16.572 17.454 -4.545 1.00 39.27 75 ASP A N 1
ATOM 577 C CA . ASP A 1 75 ? -17.591 17.630 -5.539 1.00 40.17 75 ASP A CA 1
ATOM 578 C C . ASP A 1 75 ? -18.930 17.821 -4.852 1.00 42.82 75 ASP A C 1
ATOM 579 O O . ASP A 1 75 ? -19.791 18.464 -5.390 1.00 42.71 75 ASP A O 1
ATOM 584 N N . MET A 1 76 ? -19.134 17.233 -3.676 1.00 48.22 76 MET A N 1
ATOM 585 C CA . MET A 1 76 ? -20.352 17.522 -2.868 1.00 52.28 76 MET A CA 1
ATOM 586 C C . MET A 1 76 ? -20.295 18.845 -2.068 1.00 54.33 76 MET A C 1
ATOM 587 O O . MET A 1 76 ? -21.242 19.184 -1.364 1.00 51.54 76 MET A O 1
ATOM 592 N N . ARG A 1 77 ? -19.171 19.551 -2.139 1.00 57.47 77 ARG A N 1
ATOM 593 C CA . ARG A 1 77 ? -18.957 20.787 -1.382 1.00 67.16 77 ARG A CA 1
ATOM 594 C C . ARG A 1 77 ? -18.930 20.551 0.139 1.00 60.21 77 ARG A C 1
ATOM 595 O O . ARG A 1 77 ? -18.907 21.489 0.916 1.00 61.75 77 ARG A O 1
ATOM 603 N N . MET A 1 78 ? -18.879 19.294 0.557 1.00 55.34 78 MET A N 1
ATOM 604 C CA . MET A 1 78 ? -18.689 18.968 1.960 1.00 53.27 78 MET A CA 1
ATOM 605 C C . MET A 1 78 ? -17.215 18.991 2.322 1.00 57.17 78 MET A C 1
ATOM 606 O O . MET A 1 78 ? -16.631 17.959 2.619 1.00 58.34 78 MET A O 1
ATOM 611 N N . LEU A 1 79 ? -16.609 20.170 2.317 1.00 60.46 79 LEU A N 1
ATOM 612 C CA . LEU A 1 79 ? -15.145 20.245 2.364 1.00 62.19 79 LEU A CA 1
ATOM 613 C C . LEU A 1 79 ? -14.515 20.280 3.774 1.00 60.14 79 LEU A C 1
ATOM 614 O O . LEU A 1 79 ? -13.286 20.211 3.913 1.00 54.21 79 LEU A O 1
ATOM 619 N N . GLU A 1 80 ? -15.327 20.337 4.824 1.00 61.57 80 GLU A N 1
ATOM 620 C CA . GLU A 1 80 ? -14.782 20.064 6.161 1.00 65.75 80 GLU A CA 1
ATOM 621 C C . GLU A 1 80 ? -14.427 18.574 6.236 1.00 62.39 80 GLU A C 1
ATOM 622 O O . GLU A 1 80 ? -13.277 18.204 6.529 1.00 59.44 80 GLU A O 1
ATOM 628 N N . GLU A 1 81 ? -15.426 17.740 5.936 1.00 54.97 81 GLU A N 1
ATOM 629 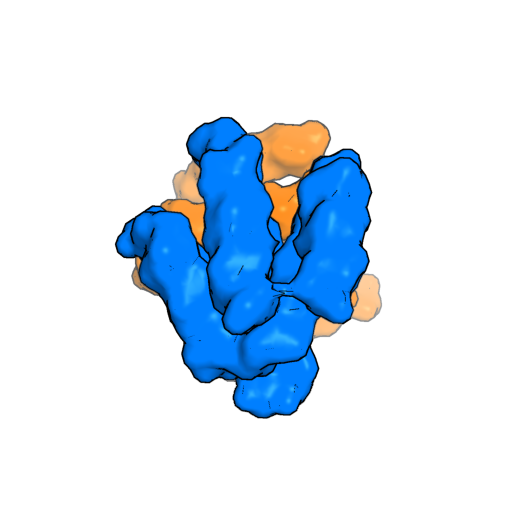C CA . GLU A 1 81 ? -15.256 16.281 5.927 1.00 53.34 81 GLU A CA 1
ATOM 630 C C . GLU A 1 81 ? -14.202 15.843 4.914 1.00 49.17 81 GLU A C 1
ATOM 631 O O . GLU A 1 81 ? -13.407 14.944 5.188 1.00 48.07 81 GLU A O 1
ATOM 637 N N . ALA A 1 82 ? -14.181 16.500 3.761 1.00 46.01 82 ALA A N 1
ATOM 638 C CA . ALA A 1 82 ? -13.103 16.314 2.802 1.00 44.89 82 ALA A CA 1
ATOM 639 C C . ALA A 1 82 ? -11.704 16.595 3.375 1.00 46.46 82 ALA A C 1
ATOM 640 O O . ALA A 1 82 ? -10.763 15.804 3.184 1.00 44.64 82 ALA A O 1
ATOM 642 N N . ALA A 1 83 ? -11.562 17.725 4.057 1.00 48.41 83 ALA A N 1
ATOM 643 C CA . ALA A 1 83 ? -10.249 18.159 4.513 1.00 48.49 83 ALA A CA 1
ATOM 644 C C . ALA A 1 83 ? -9.822 17.295 5.668 1.00 46.39 83 ALA A C 1
ATOM 645 O O . ALA A 1 83 ? -8.643 16.982 5.827 1.00 43.60 83 ALA A O 1
ATOM 647 N N . ARG A 1 84 ? -10.795 16.896 6.472 1.00 47.29 84 ARG A N 1
ATOM 648 C CA . ARG A 1 84 ? -10.512 16.014 7.594 1.00 53.20 84 ARG A CA 1
ATOM 649 C C . ARG A 1 84 ? -9.871 14.726 7.068 1.00 48.68 84 ARG A C 1
ATOM 650 O O . ARG A 1 84 ? -8.769 14.343 7.485 1.00 48.09 84 ARG A O 1
ATOM 658 N N . LEU A 1 85 ? -10.550 14.093 6.118 1.00 41.87 85 LEU A N 1
ATOM 659 C CA . LEU A 1 85 ? -10.047 12.877 5.508 1.00 38.95 85 LEU A CA 1
ATOM 660 C C . LEU A 1 85 ? -8.724 13.135 4.813 1.00 38.39 85 LEU A C 1
ATOM 661 O O . LEU A 1 85 ? -7.771 12.366 4.940 1.00 37.13 85 LEU A O 1
ATOM 666 N N . GLN A 1 86 ? -8.678 14.216 4.059 1.00 43.02 86 GLN A N 1
ATOM 667 C CA . GLN A 1 86 ? -7.483 14.588 3.334 1.00 48.43 86 GLN A CA 1
ATOM 668 C C . GLN A 1 86 ? -6.297 14.589 4.294 1.00 51.25 86 GLN A C 1
ATOM 669 O O . GLN A 1 86 ? -5.286 13.928 4.035 1.00 48.40 86 GLN A O 1
ATOM 675 N N . ARG A 1 87 ? -6.440 15.314 5.409 1.00 55.95 87 ARG A N 1
ATOM 676 C CA . ARG A 1 87 ? -5.359 15.429 6.404 1.00 61.87 87 ARG A CA 1
ATOM 677 C C . ARG A 1 87 ? -5.135 14.076 7.061 1.00 54.53 87 ARG A C 1
ATOM 678 O O . ARG A 1 87 ? -3.998 13.651 7.237 1.00 47.39 87 ARG A O 1
ATOM 686 N N . ALA A 1 88 ? -6.238 13.395 7.374 1.00 55.94 88 ALA A N 1
ATOM 687 C CA . ALA A 1 88 ? -6.226 12.024 7.918 1.00 53.59 88 ALA A CA 1
ATOM 688 C C . ALA A 1 88 ? -5.503 11.002 7.037 1.00 52.57 88 ALA A C 1
ATOM 689 O O . ALA A 1 88 ? -5.145 9.952 7.518 1.00 49.84 88 ALA A O 1
ATOM 691 N N . ALA A 1 89 ? -5.293 11.321 5.758 1.00 60.50 89 ALA A N 1
ATOM 692 C CA . ALA A 1 89 ? -4.416 10.547 4.853 1.00 63.31 89 ALA A CA 1
ATOM 693 C C . ALA A 1 89 ? -3.192 11.350 4.378 1.00 65.93 89 ALA A C 1
ATOM 694 O O . ALA A 1 89 ? -2.195 11.481 5.096 1.00 73.24 89 ALA A O 1
ATOM 696 N N . THR B 1 3 ? -27.922 18.318 -13.205 1.00 53.57 3 THR B N 1
ATOM 697 C CA . THR B 1 3 ? -27.379 18.194 -14.596 1.00 49.79 3 THR B CA 1
ATOM 698 C C . THR B 1 3 ? -28.131 17.116 -15.379 1.00 47.52 3 THR B C 1
ATOM 699 O O . THR B 1 3 ? -28.525 16.062 -14.842 1.00 42.11 3 THR B O 1
ATOM 703 N N . LYS B 1 4 ? -28.260 17.388 -16.674 1.00 45.71 4 LYS B N 1
ATOM 704 C CA . LYS B 1 4 ? -28.866 16.459 -17.652 1.00 41.24 4 LYS B CA 1
ATOM 705 C C . LYS B 1 4 ? -28.201 15.085 -17.656 1.00 34.28 4 LYS B C 1
ATOM 706 O O . LYS B 1 4 ? -28.860 14.060 -17.727 1.00 36.15 4 LYS B O 1
ATOM 712 N N . ARG B 1 5 ? -26.896 15.072 -17.548 1.00 30.55 5 ARG B N 1
ATOM 713 C CA . ARG B 1 5 ? -26.146 13.838 -17.423 1.00 31.30 5 ARG B CA 1
ATOM 714 C C . ARG B 1 5 ? -26.696 12.934 -16.322 1.00 30.13 5 ARG B C 1
ATOM 715 O O . ARG B 1 5 ? -26.887 11.737 -16.534 1.00 27.15 5 ARG B O 1
ATOM 723 N N . GLU B 1 6 ? -26.974 13.507 -15.154 1.00 32.30 6 GLU B N 1
ATOM 724 C CA . GLU B 1 6 ? -27.454 12.715 -14.010 1.00 33.05 6 GLU B CA 1
ATOM 725 C C . GLU B 1 6 ? -28.881 12.293 -14.251 1.00 29.00 6 GLU B C 1
ATOM 726 O O . GLU B 1 6 ? -29.273 11.192 -13.929 1.00 30.71 6 GLU B O 1
ATOM 732 N N . ALA B 1 7 ? -29.662 13.182 -14.832 1.00 27.74 7 ALA B N 1
ATOM 733 C CA . ALA B 1 7 ? -31.057 12.896 -15.201 1.00 26.78 7 ALA B CA 1
ATOM 734 C C . ALA B 1 7 ? -31.181 11.713 -16.160 1.00 26.78 7 ALA B C 1
ATOM 735 O O . ALA B 1 7 ? -31.990 10.809 -15.959 1.00 26.10 7 ALA B O 1
ATOM 737 N N . ILE B 1 8 ? -30.334 11.698 -17.184 1.00 25.67 8 ILE B N 1
ATOM 738 C CA . ILE B 1 8 ? -30.296 10.568 -18.094 1.00 24.42 8 ILE B CA 1
ATOM 739 C C . ILE B 1 8 ? -30.019 9.318 -17.334 1.00 23.09 8 ILE B C 1
ATOM 740 O O . ILE B 1 8 ? -30.653 8.320 -17.507 1.00 22.30 8 ILE B O 1
ATOM 745 N N . LEU B 1 9 ? -29.049 9.378 -16.460 1.00 27.43 9 LEU B N 1
ATOM 746 C CA . LEU B 1 9 ? -28.618 8.173 -15.728 1.00 30.07 9 LEU B CA 1
ATOM 747 C C . LEU B 1 9 ? -29.717 7.565 -14.830 1.00 31.87 9 LEU B C 1
ATOM 748 O O . LEU B 1 9 ? -29.959 6.360 -14.868 1.00 29.35 9 LEU B O 1
ATOM 753 N N . LYS B 1 10 ? -30.391 8.403 -14.046 1.00 35.43 10 LYS B N 1
ATOM 754 C CA . LYS B 1 10 ? -31.433 7.899 -13.163 1.00 40.54 10 LYS B CA 1
ATOM 755 C C . LYS B 1 10 ? -32.441 7.198 -14.019 1.00 39.91 10 LYS B C 1
ATOM 756 O O . LYS B 1 10 ? -32.758 6.000 -13.822 1.00 41.34 10 LYS B O 1
ATOM 762 N N . VAL B 1 11 ? -32.914 7.946 -15.007 1.00 34.63 11 VAL B N 1
ATOM 763 C CA . VAL B 1 11 ? -34.014 7.481 -15.795 1.00 32.70 11 VAL B CA 1
ATOM 764 C C . VAL B 1 11 ? -33.660 6.171 -16.464 1.00 32.82 11 VAL B C 1
ATOM 765 O O . VAL B 1 11 ? -34.427 5.239 -16.424 1.00 35.52 11 VAL B O 1
ATOM 769 N N . LEU B 1 12 ? -32.484 6.078 -17.051 1.00 33.19 12 LEU B N 1
ATOM 770 C CA . LEU B 1 12 ? -32.079 4.809 -17.603 1.00 34.16 12 LEU B CA 1
ATOM 771 C C . LEU B 1 12 ? -31.996 3.716 -16.561 1.00 34.91 12 LEU B C 1
ATOM 772 O O . LEU B 1 12 ? -32.224 2.547 -16.865 1.00 32.71 12 LEU B O 1
ATOM 777 N N . GLU B 1 13 ? -31.634 4.098 -15.344 1.00 38.90 13 GLU B N 1
ATOM 778 C CA . GLU B 1 13 ? -31.405 3.142 -14.268 1.00 43.78 13 GLU B CA 1
ATOM 779 C C . GLU B 1 13 ? -32.693 2.452 -13.826 1.00 44.27 13 GLU B C 1
ATOM 780 O O . GLU B 1 13 ? -32.676 1.289 -13.451 1.00 38.68 13 GLU B O 1
ATOM 786 N N . ASN B 1 14 ? -33.806 3.174 -13.912 1.00 45.29 14 ASN B N 1
ATOM 787 C CA . ASN B 1 14 ? -35.125 2.595 -13.671 1.00 48.16 14 ASN B CA 1
ATOM 788 C C . ASN B 1 14 ? -35.684 1.686 -14.754 1.00 44.60 14 ASN B C 1
ATOM 789 O O . ASN B 1 14 ? -36.874 1.442 -14.750 1.00 45.52 14 ASN B O 1
ATOM 794 N N . LEU B 1 15 ? -34.877 1.210 -15.691 1.00 43.35 15 LEU B N 1
ATOM 795 C CA . LEU B 1 15 ? -35.385 0.319 -16.720 1.00 43.07 15 LEU B CA 1
ATOM 796 C C . LEU B 1 15 ? -35.030 -1.078 -16.353 1.00 41.54 15 LEU B C 1
ATOM 797 O O . LEU B 1 15 ? -33.937 -1.316 -15.858 1.00 41.43 15 LEU B O 1
ATOM 802 N N . THR B 1 16 ? -35.946 -1.998 -16.627 1.00 42.31 16 THR B N 1
ATOM 803 C CA . THR B 1 16 ? -35.664 -3.418 -16.506 1.00 47.14 16 THR B CA 1
ATOM 804 C C . THR B 1 16 ? -34.596 -3.653 -17.522 1.00 49.12 16 THR B C 1
ATOM 805 O O . THR B 1 16 ? -34.429 -2.858 -18.424 1.00 47.52 16 THR B O 1
ATOM 809 N N . PRO B 1 17 ? -33.852 -4.740 -17.377 1.00 56.20 17 PRO B N 1
ATOM 810 C CA . PRO B 1 17 ? -32.756 -4.896 -18.324 1.00 57.88 17 PRO B CA 1
ATOM 811 C C . PRO B 1 17 ? -33.245 -5.274 -19.715 1.00 60.01 17 PRO B C 1
ATOM 812 O O . PRO B 1 17 ? -32.510 -5.092 -20.685 1.00 61.33 17 PRO B O 1
ATOM 816 N N . GLU B 1 18 ? -34.458 -5.808 -19.834 1.00 64.49 18 GLU B N 1
ATOM 817 C CA . GLU B 1 18 ? -34.917 -6.204 -21.164 1.00 69.14 18 GLU B CA 1
ATOM 818 C C . GLU B 1 18 ? -35.432 -4.963 -21.840 1.00 59.98 18 GLU B C 1
ATOM 819 O O . GLU B 1 18 ? -35.290 -4.806 -23.042 1.00 58.89 18 GLU B O 1
ATOM 825 N N . GLU B 1 19 ? -36.003 -4.056 -21.066 1.00 54.55 19 GLU B N 1
ATOM 826 C CA . GLU B 1 19 ? -36.434 -2.817 -21.665 1.00 55.32 19 GLU B CA 1
ATOM 827 C C . GLU B 1 19 ? -35.257 -1.834 -21.814 1.00 57.12 19 GLU B C 1
ATOM 828 O O . GLU B 1 19 ? -35.376 -0.790 -22.463 1.00 56.92 19 GLU B O 1
ATOM 834 N N . LEU B 1 20 ? -34.102 -2.198 -21.262 1.00 53.76 20 LEU B N 1
ATOM 835 C CA . LEU B 1 20 ? -32.887 -1.451 -21.506 1.00 47.77 20 LEU B CA 1
ATOM 836 C C . LEU B 1 20 ? -32.367 -1.859 -22.860 1.00 47.14 20 LEU B C 1
ATOM 837 O O . LEU B 1 20 ? -32.226 -1.017 -23.728 1.00 54.29 20 LEU B O 1
ATOM 842 N N . LYS B 1 21 ? -32.109 -3.145 -23.050 1.00 46.52 21 LYS B N 1
ATOM 843 C CA . LYS B 1 21 ? -31.720 -3.658 -24.351 1.00 48.87 21 LYS B CA 1
ATOM 844 C C . LYS B 1 21 ? -32.546 -3.077 -25.467 1.00 46.68 21 LYS B C 1
ATOM 845 O O . LYS B 1 21 ? -32.016 -2.688 -26.513 1.00 44.65 21 LYS B O 1
ATOM 851 N N . LYS B 1 22 ? -33.850 -3.032 -25.267 1.00 44.24 22 LYS B N 1
ATOM 852 C CA . LYS B 1 22 ? -34.700 -2.502 -26.312 1.00 48.78 22 LYS B CA 1
ATOM 853 C C . LYS B 1 22 ? -34.333 -1.045 -26.585 1.00 45.17 22 LYS B C 1
ATOM 854 O O . LYS B 1 22 ? -34.182 -0.640 -27.738 1.00 45.79 22 LYS B O 1
ATOM 860 N N . PHE B 1 23 ? -34.169 -0.276 -25.514 1.00 40.08 23 PHE B N 1
ATOM 861 C CA . PHE B 1 23 ? -33.854 1.127 -25.629 1.00 35.25 23 PHE B CA 1
ATOM 862 C C . PHE B 1 23 ? -32.545 1.352 -26.377 1.00 35.16 23 PHE B C 1
ATOM 863 O O . PHE B 1 23 ? -32.427 2.271 -27.177 1.00 32.82 23 PHE B O 1
ATOM 871 N N . LYS B 1 24 ? -31.554 0.536 -26.082 1.00 33.85 24 LYS B N 1
ATOM 872 C CA . LYS B 1 24 ? -30.305 0.641 -26.777 1.00 37.33 24 LYS B CA 1
ATOM 873 C C . LYS B 1 24 ? -30.463 0.378 -28.260 1.00 39.86 24 LYS B C 1
ATOM 874 O O . LYS B 1 24 ? -30.005 1.152 -29.110 1.00 42.07 24 LYS B O 1
ATOM 880 N N . MET B 1 25 ? -31.102 -0.733 -28.587 1.00 44.10 25 MET B N 1
ATOM 881 C CA . MET B 1 25 ? -31.194 -1.127 -29.980 1.00 41.52 25 MET B CA 1
ATOM 882 C C . MET B 1 25 ? -31.959 -0.059 -30.688 1.00 36.19 25 MET B C 1
ATOM 883 O O . MET B 1 25 ? -31.529 0.407 -31.734 1.00 28.64 25 MET B O 1
ATOM 888 N N . LYS B 1 26 ? -33.066 0.398 -30.111 1.00 34.34 26 LYS B N 1
ATOM 889 C CA . LYS B 1 26 ? -33.819 1.460 -30.779 1.00 35.53 26 LYS B CA 1
ATOM 890 C C . LYS B 1 26 ? -32.970 2.722 -31.028 1.00 33.25 26 LYS B C 1
ATOM 891 O O . LYS B 1 26 ? -33.019 3.334 -32.106 1.00 32.98 26 LYS B O 1
ATOM 897 N N . LEU B 1 27 ? -32.172 3.080 -30.042 1.00 32.46 27 LEU B N 1
ATOM 898 C CA . LEU B 1 27 ? -31.368 4.291 -30.088 1.00 32.65 27 LEU B CA 1
ATOM 899 C C . LEU B 1 27 ? -30.293 4.192 -31.147 1.00 30.57 27 LEU B C 1
ATOM 900 O O . LEU B 1 27 ? -29.966 5.174 -31.808 1.00 30.80 27 LEU B O 1
ATOM 905 N N . GLY B 1 28 ? -29.750 3.000 -31.315 1.00 26.68 28 GLY B N 1
ATOM 906 C CA . GLY B 1 28 ? -28.765 2.797 -32.349 1.00 24.86 28 GLY B CA 1
ATOM 907 C C . GLY B 1 28 ? -29.325 2.869 -33.759 1.00 23.96 28 GLY B C 1
ATOM 908 O O . GLY B 1 28 ? -28.587 2.651 -34.711 1.00 26.80 28 GLY B O 1
ATOM 909 N N . THR B 1 29 ? -30.610 3.149 -33.941 1.00 20.18 29 THR B N 1
ATOM 910 C CA . THR B 1 29 ? -31.076 3.336 -35.291 1.00 19.10 29 THR B CA 1
ATOM 911 C C . THR B 1 29 ? -31.639 4.713 -35.555 1.00 17.66 29 THR B C 1
ATOM 912 O O . THR B 1 29 ? -32.146 4.964 -36.618 1.00 18.52 29 THR B O 1
ATOM 916 N N . VAL B 1 30 ? -31.589 5.603 -34.589 1.00 16.49 30 VAL B N 1
ATOM 917 C CA . VAL B 1 30 ? -32.215 6.887 -34.753 1.00 15.50 30 VAL B CA 1
ATOM 918 C C . VAL B 1 30 ? -31.355 7.729 -35.687 1.00 15.60 30 VAL B C 1
ATOM 919 O O . VAL B 1 30 ? -30.149 7.815 -35.541 1.00 16.83 30 VAL B O 1
ATOM 923 N N . PRO B 1 31 ? -31.967 8.340 -36.683 1.00 14.67 31 PRO B N 1
ATOM 924 C CA . PRO B 1 31 ? -31.122 9.183 -37.514 1.00 13.78 31 PRO B CA 1
ATOM 925 C C . PRO B 1 31 ? -30.697 10.408 -36.755 1.00 13.49 31 PRO B C 1
ATOM 926 O O . PRO B 1 31 ? -31.361 10.822 -35.827 1.00 13.87 31 PRO B O 1
ATOM 930 N N . LEU B 1 32 ? -29.640 11.041 -37.205 1.00 13.25 32 LEU B N 1
ATOM 931 C CA . LEU B 1 32 ? -29.027 12.125 -36.464 1.00 12.35 32 LEU B CA 1
ATOM 932 C C . LEU B 1 32 ? -28.827 13.368 -37.324 1.00 12.01 32 LEU B C 1
ATOM 933 O O . LEU B 1 32 ? -28.759 13.293 -38.528 1.00 11.70 32 LEU B O 1
ATOM 938 N N . ARG B 1 33 ? -28.743 14.508 -36.659 1.00 11.96 33 ARG B N 1
ATOM 939 C CA . ARG B 1 33 ? -28.378 15.729 -37.270 1.00 12.39 33 ARG B CA 1
ATOM 940 C C . ARG B 1 33 ? -27.034 15.617 -37.910 1.00 13.23 33 ARG B C 1
ATOM 941 O O . ARG B 1 33 ? -26.164 14.884 -37.461 1.00 14.65 33 ARG B O 1
ATOM 949 N N . GLU B 1 34 ? -26.890 16.368 -38.974 1.00 13.81 34 GLU B N 1
ATOM 950 C CA . GLU B 1 34 ? -25.698 16.438 -39.725 1.00 14.71 34 GLU B CA 1
ATOM 951 C C . GLU B 1 34 ? -24.524 16.784 -38.836 1.00 14.34 34 GLU B C 1
ATOM 952 O O . GLU B 1 34 ? -24.582 17.736 -38.045 1.00 13.85 34 GLU B O 1
ATOM 958 N N . GLY B 1 35 ? -23.446 16.031 -39.024 1.00 14.03 35 GLY B N 1
ATOM 959 C CA . GLY B 1 35 ? -22.202 16.245 -38.330 1.00 14.57 35 GLY B CA 1
ATOM 960 C C . GLY B 1 35 ? -22.014 15.330 -37.127 1.00 15.97 35 GLY B C 1
ATOM 961 O O . GLY B 1 35 ? -20.941 15.332 -36.500 1.00 15.65 35 GLY B O 1
ATOM 962 N N . PHE B 1 36 ? -23.061 14.591 -36.773 1.00 16.95 36 PHE B N 1
ATOM 963 C CA . PHE B 1 36 ? -22.982 13.639 -35.686 1.00 18.57 36 PHE B CA 1
ATOM 964 C C . PHE B 1 36 ? -22.949 12.216 -36.211 1.00 21.26 36 PHE B C 1
ATOM 965 O O . PHE B 1 36 ? -23.490 11.941 -37.270 1.00 22.03 36 PHE B O 1
ATOM 973 N N . GLU B 1 37 ? -22.316 11.314 -35.469 1.00 26.02 37 GLU B N 1
ATOM 974 C CA . GLU B 1 37 ? -22.179 9.927 -35.928 1.00 28.59 37 GLU B CA 1
ATOM 975 C C . GLU B 1 37 ? -22.828 8.941 -34.984 1.00 26.26 37 GLU B C 1
ATOM 976 O O . GLU B 1 37 ? -22.856 9.141 -33.768 1.00 21.04 37 GLU B O 1
ATOM 982 N N . ARG B 1 38 ? -23.391 7.892 -35.589 1.00 26.05 38 ARG B N 1
ATOM 983 C CA . ARG B 1 38 ? -23.956 6.806 -34.847 1.00 25.05 38 ARG B CA 1
ATOM 984 C C . ARG B 1 38 ? -22.862 6.036 -34.170 1.00 24.71 38 ARG B C 1
ATOM 985 O O . ARG B 1 38 ? -21.771 5.914 -34.656 1.00 26.29 38 ARG B O 1
ATOM 993 N N . ILE B 1 39 ? -23.170 5.612 -32.970 1.00 25.76 39 ILE B N 1
ATOM 994 C CA . ILE B 1 39 ? -22.405 4.664 -32.248 1.00 25.58 39 ILE B CA 1
ATOM 995 C C . ILE B 1 39 ? -22.876 3.302 -32.758 1.00 25.73 39 ILE B C 1
ATOM 996 O O . ILE B 1 39 ? -24.048 3.016 -32.738 1.00 23.34 39 ILE B O 1
ATOM 1001 N N . PRO B 1 40 ? -21.967 2.469 -33.232 1.00 29.93 40 PRO B N 1
ATOM 1002 C CA . PRO B 1 40 ? -22.417 1.127 -33.615 1.00 33.28 40 PRO B CA 1
ATOM 1003 C C . PRO B 1 40 ? -23.027 0.326 -32.445 1.00 38.42 40 PRO B C 1
ATOM 1004 O O . PRO B 1 40 ? -22.478 0.345 -31.320 1.00 39.76 40 PRO B O 1
ATOM 1008 N N . ARG B 1 41 ? -24.150 -0.360 -32.730 1.00 41.56 41 ARG B N 1
ATOM 1009 C CA . ARG B 1 41 ? -24.874 -1.241 -31.771 1.00 41.53 41 ARG B CA 1
ATOM 1010 C C . ARG B 1 41 ? -23.999 -2.290 -31.037 1.00 39.93 41 ARG B C 1
ATOM 1011 O O . ARG B 1 41 ? -24.263 -2.623 -29.878 1.00 36.36 41 ARG B O 1
ATOM 1019 N N . GLY B 1 42 ? -22.977 -2.796 -31.722 1.00 39.43 42 GLY B N 1
ATOM 1020 C CA . GLY B 1 42 ? -21.913 -3.563 -31.089 1.00 41.39 42 GLY B CA 1
ATOM 1021 C C . GLY B 1 42 ? -21.426 -2.910 -29.811 1.00 43.99 42 GLY B C 1
ATOM 1022 O O . GLY B 1 42 ? -21.604 -3.436 -28.705 1.00 47.11 42 GLY B O 1
ATOM 1023 N N . ALA B 1 43 ? -20.825 -1.741 -29.958 1.00 45.33 43 ALA B N 1
ATOM 1024 C CA . ALA B 1 43 ? -20.196 -1.067 -28.829 1.00 43.41 43 ALA B CA 1
ATOM 1025 C C . ALA B 1 43 ? -21.258 -0.632 -27.796 1.00 40.74 43 ALA B C 1
ATOM 1026 O O . ALA B 1 43 ? -21.064 -0.682 -26.580 1.00 37.17 43 ALA B O 1
ATOM 1028 N N . LEU B 1 44 ? -22.403 -0.233 -28.312 1.00 37.85 44 LEU B N 1
ATOM 1029 C CA . LEU B 1 44 ? -23.488 0.191 -27.487 1.00 38.72 44 LEU B CA 1
ATOM 1030 C C . LEU B 1 44 ? -23.774 -0.914 -26.496 1.00 42.20 44 LEU B C 1
ATOM 1031 O O . LEU B 1 44 ? -23.977 -0.656 -25.303 1.00 43.04 44 LEU B O 1
ATOM 1036 N N . GLY B 1 45 ? -23.756 -2.152 -26.999 1.00 44.71 45 GLY B N 1
ATOM 1037 C CA . GLY B 1 45 ? -24.215 -3.310 -26.256 1.00 42.42 45 GLY B CA 1
ATOM 1038 C C . GLY B 1 45 ? -23.385 -3.576 -25.026 1.00 43.33 45 GLY B C 1
ATOM 1039 O O . GLY B 1 45 ? -23.925 -3.837 -23.955 1.00 44.83 45 GLY B O 1
ATOM 1040 N N . GLN B 1 46 ? -22.075 -3.482 -25.166 1.00 41.57 46 GLN B N 1
ATOM 1041 C CA . GLN B 1 46 ? -21.197 -3.824 -24.074 1.00 44.92 46 GLN B CA 1
ATOM 1042 C C . GLN B 1 46 ? -20.823 -2.630 -23.173 1.00 41.53 46 GLN B C 1
ATOM 1043 O O . GLN B 1 46 ? -19.678 -2.478 -22.762 1.00 40.08 46 GLN B O 1
ATOM 1049 N N . LEU B 1 47 ? -21.812 -1.821 -22.814 1.00 39.03 47 LEU B N 1
ATOM 1050 C CA . LEU B 1 47 ? -21.560 -0.524 -22.197 1.00 36.13 47 LEU B CA 1
ATOM 1051 C C . LEU B 1 47 ? -22.526 -0.385 -21.040 1.00 36.32 47 LEU B C 1
ATOM 1052 O O . LEU B 1 47 ? -23.746 -0.437 -21.241 1.00 37.89 47 LEU B O 1
ATOM 1057 N N . ASP B 1 48 ? -21.999 -0.209 -19.833 1.00 33.83 48 ASP B N 1
ATOM 1058 C CA . ASP B 1 48 ? -22.855 -0.038 -18.658 1.00 31.97 48 ASP B CA 1
ATOM 1059 C C . ASP B 1 48 ? -23.654 1.264 -18.703 1.00 28.46 48 ASP B C 1
ATOM 1060 O O . ASP B 1 48 ? -23.391 2.159 -19.473 1.00 28.71 48 ASP B O 1
ATOM 1065 N N . ILE B 1 49 ? -24.610 1.383 -17.815 1.00 28.13 49 ILE B N 1
ATOM 1066 C CA . ILE B 1 49 ? -25.484 2.537 -17.789 1.00 28.68 49 ILE B CA 1
ATOM 1067 C C . ILE B 1 49 ? -24.728 3.869 -17.702 1.00 26.11 49 ILE B C 1
ATOM 1068 O O . ILE B 1 49 ? -25.124 4.870 -18.301 1.00 24.92 49 ILE B O 1
ATOM 1073 N N . VAL B 1 50 ? -23.671 3.872 -16.909 1.00 23.99 50 VAL B N 1
ATOM 1074 C CA . VAL B 1 50 ? -22.904 5.079 -16.644 1.00 22.60 50 VAL B CA 1
ATOM 1075 C C . VAL B 1 50 ? -22.133 5.457 -17.910 1.00 21.11 50 VAL B C 1
ATOM 1076 O O . VAL B 1 50 ? -22.166 6.617 -18.338 1.00 19.01 50 VAL B O 1
ATOM 1080 N N . ASP B 1 51 ? -21.466 4.460 -18.492 1.00 19.73 51 ASP B N 1
ATOM 1081 C CA . ASP B 1 51 ? -20.686 4.668 -19.678 1.00 20.84 51 ASP B CA 1
ATOM 1082 C C . ASP B 1 51 ? -21.555 4.972 -20.894 1.00 21.54 51 ASP B C 1
ATOM 1083 O O . ASP B 1 51 ? -21.204 5.776 -21.725 1.00 21.75 51 ASP B O 1
ATOM 1088 N N . LEU B 1 52 ? -22.681 4.298 -21.020 1.00 23.33 52 LEU B N 1
ATOM 1089 C CA . LEU B 1 52 ? -23.624 4.619 -22.068 1.00 23.79 52 LEU B CA 1
ATOM 1090 C C . LEU B 1 52 ? -23.986 6.095 -21.984 1.00 22.60 52 LEU B C 1
ATOM 1091 O O . LEU B 1 52 ? -23.987 6.818 -22.954 1.00 23.16 52 LEU B O 1
ATOM 1096 N N . THR B 1 53 ? -24.329 6.535 -20.797 1.00 21.29 53 THR B N 1
ATOM 1097 C CA . THR B 1 53 ? -24.785 7.883 -20.631 1.00 20.77 53 THR B CA 1
ATOM 1098 C C . THR B 1 53 ? -23.711 8.865 -21.047 1.00 19.34 53 THR B C 1
ATOM 1099 O O . THR B 1 53 ? -23.988 9.782 -21.776 1.00 18.44 53 THR B O 1
ATOM 1103 N N . ASP B 1 54 ? -22.482 8.645 -20.591 1.00 18.34 54 ASP B N 1
ATOM 1104 C CA . ASP B 1 54 ? -21.383 9.547 -20.876 1.00 17.43 54 ASP B CA 1
ATOM 1105 C C . ASP B 1 54 ? -20.996 9.554 -22.319 1.00 16.78 54 ASP B C 1
ATOM 1106 O O . ASP B 1 54 ? -20.649 10.584 -22.864 1.00 16.43 54 ASP B O 1
ATOM 1111 N N . LYS B 1 55 ? -21.059 8.398 -22.933 1.00 16.48 55 LYS B N 1
ATOM 1112 C CA . LYS B 1 55 ? -20.773 8.266 -24.332 1.00 17.07 55 LYS B CA 1
ATOM 1113 C C . LYS B 1 55 ? -21.769 9.023 -25.177 1.00 16.74 55 LYS B C 1
ATOM 1114 O O . LYS B 1 55 ? -21.403 9.610 -26.218 1.00 16.65 55 LYS B O 1
ATOM 1120 N N . LEU B 1 56 ? -23.023 9.029 -24.747 1.00 15.52 56 LEU B N 1
ATOM 1121 C CA . LEU B 1 56 ? -24.008 9.797 -25.464 1.00 15.58 56 LEU B CA 1
ATOM 1122 C C . LEU B 1 56 ? -23.753 11.263 -25.388 1.00 15.17 56 LEU B C 1
ATOM 1123 O O . LEU B 1 56 ? -23.823 11.973 -26.389 1.00 15.15 56 LEU B O 1
ATOM 1128 N N . VAL B 1 57 ? -23.506 11.718 -24.179 1.00 15.08 57 VAL B N 1
ATOM 1129 C CA . VAL B 1 57 ? -23.217 13.108 -23.936 1.00 15.53 57 VAL B CA 1
ATOM 1130 C C . VAL B 1 57 ? -21.915 13.518 -24.674 1.00 16.01 57 VAL B C 1
ATOM 1131 O O . VAL B 1 57 ? -21.851 14.548 -25.291 1.00 17.43 57 VAL B O 1
ATOM 1135 N N . ALA B 1 58 ? -20.886 12.699 -24.636 1.00 16.12 58 ALA B N 1
ATOM 1136 C CA . ALA B 1 58 ? -19.687 13.009 -25.393 1.00 16.17 58 ALA B CA 1
ATOM 1137 C C . ALA B 1 58 ? -19.983 13.069 -26.867 1.00 16.17 58 ALA B C 1
ATOM 1138 O O . ALA B 1 58 ? -19.413 13.872 -27.544 1.00 16.32 58 ALA B O 1
ATOM 1140 N N . SER B 1 59 ? -20.815 12.177 -27.373 1.00 16.91 59 SER B N 1
ATOM 1141 C CA . SER B 1 59 ? -21.032 12.091 -28.812 1.00 17.72 59 SER B CA 1
ATOM 1142 C C . SER B 1 59 ? -21.913 13.226 -29.348 1.00 18.41 59 SER B C 1
ATOM 1143 O O . SER B 1 59 ? -21.625 13.833 -30.398 1.00 19.17 59 SER B O 1
ATOM 1146 N N . TYR B 1 60 ? -22.985 13.502 -28.617 1.00 17.46 60 TYR B N 1
ATOM 1147 C CA . TYR B 1 60 ? -24.015 14.373 -29.103 1.00 17.15 60 TYR B CA 1
ATOM 1148 C C . TYR B 1 60 ? -24.195 15.673 -28.333 1.00 18.06 60 TYR B C 1
ATOM 1149 O O . TYR B 1 60 ? -24.986 16.473 -28.710 1.00 18.25 60 TYR B O 1
ATOM 1158 N N . TYR B 1 61 ? -23.447 15.888 -27.263 1.00 21.70 61 TYR B N 1
ATOM 1159 C CA . TYR B 1 61 ? -23.675 16.973 -26.278 1.00 23.73 61 TYR B CA 1
ATOM 1160 C C . TYR B 1 61 ? -24.965 16.796 -25.470 1.00 24.59 61 TYR B C 1
ATOM 1161 O O . TYR B 1 61 ? -25.878 16.078 -25.857 1.00 24.84 61 TYR B O 1
ATOM 1170 N N . GLU B 1 62 ? -25.012 17.509 -24.354 1.00 26.71 62 GLU B N 1
ATOM 1171 C CA . GLU B 1 62 ? -25.937 17.262 -23.257 1.00 28.58 62 GLU B CA 1
ATOM 1172 C C . GLU B 1 62 ? -27.387 17.459 -23.670 1.00 24.95 62 GLU B C 1
ATOM 1173 O O . GLU B 1 62 ? -28.229 16.646 -23.373 1.00 21.20 62 GLU B O 1
ATOM 1179 N N . ASP B 1 63 ? -27.667 18.555 -24.353 1.00 24.95 63 ASP B N 1
ATOM 1180 C CA . ASP B 1 63 ? -29.038 18.886 -24.731 1.00 25.25 63 ASP B CA 1
ATOM 1181 C C . ASP B 1 63 ? -29.599 17.915 -25.757 1.00 22.52 63 ASP B C 1
ATOM 1182 O O . ASP B 1 63 ? -30.669 17.331 -25.553 1.00 20.90 63 ASP B O 1
ATOM 1187 N N . TYR B 1 64 ? -28.826 17.676 -26.813 1.00 20.07 64 TYR B N 1
ATOM 1188 C CA . TYR B 1 64 ? -29.216 16.740 -27.863 1.00 17.86 64 TYR B CA 1
ATOM 1189 C C . TYR B 1 64 ? -29.301 15.334 -27.353 1.00 17.82 64 TYR B C 1
ATOM 1190 O O . TYR B 1 64 ? -30.139 14.551 -27.780 1.00 17.74 64 TYR B O 1
ATOM 1199 N N . ALA B 1 65 ? -28.406 14.991 -26.448 1.00 18.45 65 ALA B N 1
ATOM 1200 C CA . ALA B 1 65 ? -28.384 13.647 -25.932 1.00 18.72 65 ALA B CA 1
ATOM 1201 C C . ALA B 1 65 ? -29.720 13.412 -25.215 1.00 19.25 65 ALA B C 1
ATOM 1202 O O . ALA B 1 65 ? -30.334 12.354 -25.313 1.00 17.88 65 ALA B O 1
ATOM 1204 N N . ALA B 1 66 ? -30.167 14.445 -24.523 1.00 20.78 66 ALA B N 1
ATOM 1205 C CA . ALA B 1 66 ? -31.371 14.368 -23.747 1.00 22.37 66 ALA B CA 1
ATOM 1206 C C . ALA B 1 66 ? -32.545 14.206 -24.710 1.00 23.43 66 ALA B C 1
ATOM 1207 O O . ALA B 1 66 ? -33.317 13.250 -24.589 1.00 25.68 66 ALA B O 1
ATOM 1209 N N . GLU B 1 67 ? -32.630 15.073 -25.711 1.00 23.17 67 GLU B N 1
ATOM 1210 C CA . GLU B 1 67 ? -33.664 14.938 -26.749 1.00 24.62 67 GLU B CA 1
ATOM 1211 C C . GLU B 1 67 ? -33.652 13.555 -27.362 1.00 21.93 67 GLU B C 1
ATOM 1212 O O . GLU B 1 67 ? -34.666 12.920 -27.524 1.00 22.02 67 GLU B O 1
ATOM 1218 N N . LEU B 1 68 ? -32.495 13.068 -27.690 1.00 19.13 68 LEU B N 1
ATOM 1219 C CA . LEU B 1 68 ? -32.473 11.796 -28.281 1.00 18.67 68 LEU B CA 1
ATOM 1220 C C . LEU B 1 68 ? -33.173 10.760 -27.409 1.00 19.38 68 LEU B C 1
ATOM 1221 O O . LEU B 1 68 ? -33.996 9.996 -27.894 1.00 19.45 68 LEU B O 1
ATOM 1226 N N . VAL B 1 69 ? -32.851 10.767 -26.118 1.00 19.83 69 VAL B N 1
ATOM 1227 C CA . VAL B 1 69 ? -33.276 9.730 -25.172 1.00 19.85 69 VAL B CA 1
ATOM 1228 C C . VAL B 1 69 ? -34.768 9.800 -24.940 1.00 20.31 69 VAL B C 1
ATOM 1229 O O . VAL B 1 69 ? -35.486 8.792 -24.998 1.00 18.80 69 VAL B O 1
ATOM 1233 N N . VAL B 1 70 ? -35.208 11.024 -24.667 1.00 20.51 70 VAL B N 1
ATOM 1234 C CA . VAL B 1 70 ? -36.606 11.317 -24.564 1.00 21.87 70 VAL B CA 1
ATOM 1235 C C . VAL B 1 70 ? -37.336 10.766 -25.771 1.00 22.96 70 VAL B C 1
ATOM 1236 O O . VAL B 1 70 ? -38.350 10.091 -25.650 1.00 25.13 70 VAL B O 1
ATOM 1240 N N . ALA B 1 71 ? -36.810 11.054 -26.946 1.00 23.59 71 ALA B N 1
ATOM 1241 C CA . ALA B 1 71 ? -37.475 10.642 -28.172 1.00 22.92 71 ALA B CA 1
ATOM 1242 C C . ALA B 1 71 ? -37.491 9.128 -28.223 1.00 22.98 71 ALA B C 1
ATOM 1243 O O . ALA B 1 71 ? -38.532 8.564 -28.488 1.00 24.60 71 ALA B O 1
ATOM 1245 N N . VAL B 1 72 ? -36.390 8.462 -27.922 1.00 21.22 72 VAL B N 1
ATOM 1246 C CA . VAL B 1 72 ? -36.447 7.018 -27.964 1.00 23.27 72 VAL B CA 1
ATOM 1247 C C . VAL B 1 72 ? -37.352 6.464 -26.867 1.00 28.55 72 VAL B C 1
ATOM 1248 O O . VAL B 1 72 ? -37.892 5.382 -27.026 1.00 30.02 72 VAL B O 1
ATOM 1252 N N . LEU B 1 73 ? -37.533 7.183 -25.755 1.00 32.35 73 LEU B N 1
ATOM 1253 C CA . LEU B 1 73 ? -38.469 6.697 -24.731 1.00 33.63 73 LEU B CA 1
ATOM 1254 C C . LEU B 1 73 ? -39.894 6.721 -25.246 1.00 36.48 73 LEU B C 1
ATOM 1255 O O . LEU B 1 73 ? -40.510 5.650 -25.383 1.00 36.00 73 LEU B O 1
ATOM 1260 N N . ARG B 1 74 ? -40.403 7.921 -25.537 1.00 37.78 74 ARG B N 1
ATOM 1261 C CA . ARG B 1 74 ? -41.704 8.078 -26.235 1.00 38.43 74 ARG B CA 1
ATOM 1262 C C . ARG B 1 74 ? -41.937 6.998 -27.286 1.00 39.95 74 ARG B C 1
ATOM 1263 O O . ARG B 1 74 ? -42.932 6.305 -27.269 1.00 42.68 74 ARG B O 1
ATOM 1271 N N . ASP B 1 75 ? -40.986 6.805 -28.167 1.00 41.60 75 ASP B N 1
ATOM 1272 C CA . ASP B 1 75 ? -41.163 5.827 -29.207 1.00 46.40 75 ASP B CA 1
ATOM 1273 C C . ASP B 1 75 ? -41.310 4.409 -28.642 1.00 48.16 75 ASP B C 1
ATOM 1274 O O . ASP B 1 75 ? -41.850 3.556 -29.312 1.00 54.13 75 ASP B O 1
ATOM 1279 N N . MET B 1 76 ? -40.819 4.152 -27.433 1.00 49.71 76 MET B N 1
ATOM 1280 C CA . MET B 1 76 ? -41.125 2.889 -26.715 1.00 52.13 76 MET B CA 1
ATOM 1281 C C . MET B 1 76 ? -42.375 2.990 -25.809 1.00 58.25 76 MET B C 1
ATOM 1282 O O . MET B 1 76 ? -42.686 2.052 -25.057 1.00 55.52 76 MET B O 1
ATOM 1287 N N . ARG B 1 77 ? -43.039 4.143 -25.835 1.00 61.09 77 ARG B N 1
ATOM 1288 C CA . ARG B 1 77 ? -44.277 4.403 -25.079 1.00 66.95 77 ARG B CA 1
ATOM 1289 C C . ARG B 1 77 ? -44.092 4.606 -23.567 1.00 62.27 77 ARG B C 1
ATOM 1290 O O . ARG B 1 77 ? -45.064 4.687 -22.839 1.00 63.77 77 ARG B O 1
ATOM 1298 N N . MET B 1 78 ? -42.856 4.766 -23.112 1.00 58.90 78 MET B N 1
ATOM 1299 C CA . MET B 1 78 ? -42.578 5.028 -21.699 1.00 54.05 78 MET B CA 1
ATOM 1300 C C . MET B 1 78 ? -42.560 6.506 -21.360 1.00 57.64 78 MET B C 1
ATOM 1301 O O . MET B 1 78 ? -41.661 7.219 -21.792 1.00 65.07 78 MET B O 1
ATOM 1306 N N . LEU B 1 79 ? -43.514 6.960 -20.546 1.00 63.35 79 LEU B N 1
ATOM 1307 C CA . LEU B 1 79 ? -43.551 8.364 -20.083 1.00 64.67 79 LEU B CA 1
ATOM 1308 C C . LEU B 1 79 ? -42.761 8.605 -18.769 1.00 65.61 79 LEU B C 1
ATOM 1309 O O . LEU B 1 79 ? -43.171 9.370 -17.896 1.00 60.16 79 LEU B O 1
ATOM 1314 N N . GLU B 1 80 ? -41.648 7.859 -18.670 1.00 62.80 80 GLU B N 1
ATOM 1315 C CA . GLU B 1 80 ? -40.350 8.244 -18.074 1.00 54.47 80 GLU B CA 1
ATOM 1316 C C . GLU B 1 80 ? -39.719 9.399 -18.878 1.00 52.98 80 GLU B C 1
ATOM 1317 O O . GLU B 1 80 ? -38.802 10.093 -18.421 1.00 46.05 80 GLU B O 1
ATOM 1323 N N . GLU B 1 81 ? -40.199 9.543 -20.111 1.00 51.81 81 GLU B N 1
ATOM 1324 C CA . GLU B 1 81 ? -39.995 10.724 -20.925 1.00 53.66 81 GLU B CA 1
ATOM 1325 C C . GLU B 1 81 ? -40.186 12.052 -20.196 1.00 50.34 81 GLU B C 1
ATOM 1326 O O . GLU B 1 81 ? -39.429 13.005 -20.410 1.00 43.10 81 GLU B O 1
ATOM 1332 N N . ALA B 1 82 ? -41.219 12.132 -19.370 1.00 51.73 82 ALA B N 1
ATOM 1333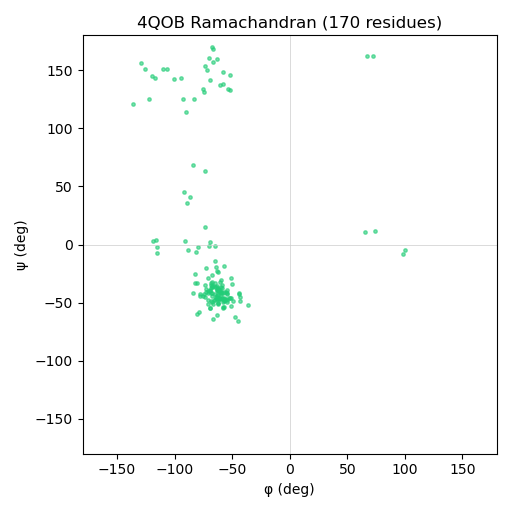 C CA . ALA B 1 82 ? -41.639 13.412 -18.839 1.00 47.88 82 ALA B CA 1
ATOM 1334 C C . ALA B 1 82 ? -40.718 13.828 -17.729 1.00 45.20 82 ALA B C 1
ATOM 1335 O O . ALA B 1 82 ? -40.315 14.991 -17.672 1.00 44.01 82 ALA B O 1
ATOM 1337 N N . ALA B 1 83 ? -40.364 12.882 -16.862 1.00 44.31 83 ALA B N 1
ATOM 1338 C CA . ALA B 1 83 ? -39.432 13.162 -15.743 1.00 49.28 83 ALA B CA 1
ATOM 1339 C C . ALA B 1 83 ? -38.140 13.687 -16.337 1.00 48.60 83 ALA B C 1
ATOM 1340 O O . ALA B 1 83 ? -37.594 14.719 -15.933 1.00 47.01 83 ALA B O 1
ATOM 1342 N N . ARG B 1 84 ? -37.683 12.931 -17.321 1.00 48.13 84 ARG B N 1
ATOM 1343 C CA . ARG B 1 84 ? -36.616 13.328 -18.199 1.00 47.24 84 ARG B CA 1
ATOM 1344 C C . ARG B 1 84 ? -36.790 14.731 -18.739 1.00 45.74 84 ARG B C 1
ATOM 1345 O O . ARG B 1 84 ? -35.966 15.623 -18.513 1.00 45.82 84 ARG B O 1
ATOM 1353 N N . LEU B 1 85 ? -37.863 14.913 -19.489 1.00 44.52 85 LEU B N 1
ATOM 1354 C CA . LEU B 1 85 ? -38.044 16.133 -20.221 1.00 46.22 85 LEU B CA 1
ATOM 1355 C C . LEU B 1 85 ? -38.127 17.290 -19.258 1.00 51.88 85 LEU B C 1
ATOM 1356 O O . LEU B 1 85 ? -37.590 18.368 -19.553 1.00 49.42 85 LEU B O 1
ATOM 1361 N N . GLN B 1 86 ? -38.791 17.069 -18.114 1.00 58.52 86 GLN B N 1
ATOM 1362 C CA . GLN B 1 86 ? -38.917 18.126 -17.095 1.00 64.69 86 GLN B CA 1
ATOM 1363 C C . GLN B 1 86 ? -37.602 18.347 -16.356 1.00 61.65 86 GLN B C 1
ATOM 1364 O O . GLN B 1 86 ? -37.176 19.495 -16.205 1.00 56.50 86 GLN B O 1
ATOM 1370 N N . ARG B 1 87 ? -36.938 17.262 -15.942 1.00 65.73 87 ARG B N 1
ATOM 1371 C CA . ARG B 1 87 ? -35.632 17.391 -15.278 1.00 67.33 87 ARG B CA 1
ATOM 1372 C C . ARG B 1 87 ? -34.661 18.110 -16.212 1.00 61.74 87 ARG B C 1
ATOM 1373 O O . ARG B 1 87 ? -33.887 18.937 -15.772 1.00 56.18 87 ARG B O 1
ATOM 1381 N N . ALA B 1 88 ? -34.745 17.837 -17.508 1.00 67.36 88 ALA B N 1
ATOM 1382 C CA . ALA B 1 88 ? -34.097 18.690 -18.519 1.00 72.61 88 ALA B CA 1
ATOM 1383 C C . ALA B 1 88 ? -34.839 20.027 -18.703 1.00 77.00 88 ALA B C 1
ATOM 1384 O O . ALA B 1 88 ? -35.351 20.324 -19.798 1.00 68.13 88 ALA B O 1
ATOM 1386 N N . ALA B 1 89 ? -34.859 20.820 -17.622 1.00 84.16 89 ALA B N 1
ATOM 1387 C CA . ALA B 1 89 ? -35.678 22.046 -17.467 1.00 78.64 89 ALA B CA 1
ATOM 1388 C C . ALA B 1 89 ? -37.069 21.955 -18.111 1.00 71.21 89 ALA B C 1
ATOM 1389 O O . ALA B 1 89 ? -37.287 22.403 -19.239 1.00 64.52 89 ALA B O 1
#

GO terms:
  GO:2000660 negative regulation of interleukin-1-mediated signaling pathway (P, IDA)
  GO:0120283 pr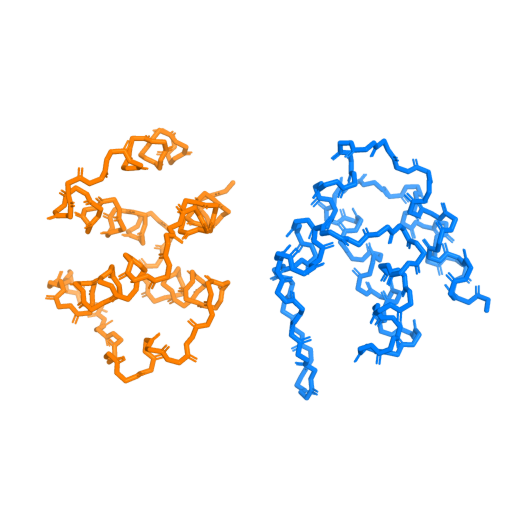otein serine/threonine kinase binding (F, IPI)
  GO:0005634 nucleus (C, IDA)
  GO:0005829 cytosol (C, IDA)
  GO:0043124 negative regulation of canonical NF-kappaB signal transduction (P, IDA)
  GO:0045087 innate immune response (P, IDA)
  GO:0010804 negative regulation of tumor necrosis factor-mediated signaling pathway (P, IDA)
  GO:0030291 protein serine/threonine kinase inhibitor activity (F, IDA)
  GO:0008385 IkappaB kinase complex (C, IDA)
  GO:0032731 positive regulation of interleukin-1 beta production (P, IGI)
  GO:0005515 protein binding (F, IPI)
  GO:0010804 negative regulation of tumor necrosis factor-mediated signaling pathway (P, IMP)

Solvent-accessible surface area: 10198 Å² total; per-residue (Å²): 127,51,108,99,14,0,46,123,4,1,107,99,16,61,102,101,60,32,120,104,0,13,70,38,14,6,13,34,102,43,134,176,77,44,138,40,15,96,25,56,41,1,39,154,45,87,32,67,71,1,2,45,88,0,30,76,32,8,143,63,89,17,0,4,89,12,0,14,54,4,0,109,107,20,193,25,89,138,41,0,44,127,0,100,199,52,64,104,48,72,67,2,0,6,113,14,1,63,117,18,58,102,125,44,31,108,106,0,8,107,70,13,11,76,35,103,44,130,174,75,43,142,117,14,94,107,61,37,2,28,152,44,68,31,13,53,0,1,42,91,0,30,78,33,8,145,62,87,18,0,5,87,10,0,6,51,3,0,105,94,22,203,29,119,64,24,38,50,0,91,122,161,18,124